Protein AF-A0A7S3IEP3-F1 (afdb_monomer_lite)

Organism: NCBI:txid197538

Sequence (105 aa):
VLATGNLFMLIYIGMSRPMKSLLENKIEFMNEAFVVTASSHLLLFSNYVPDTQNKYLVGFSLCFVMIAHLLTNLLILFQGVINKIKLSLIKRYRLFKHKEQQKRQ

Foldseek 3Di:
DQLVVLVVVLVVLVVDVPDPDPVVSVLVNVVSVLVSLLVVLVVVCDPVDPDPVSNVVSVVVSVVSVVVNVVVVVVVVVVVVVVVVVVVVVVVVVVVVVVVVVVVD

Radius of gyration: 22.77 Å; chains: 1; bounding box: 50×24×67 Å

pLDDT: mean 83.55, std 8.72, range [56.03, 94.75]

Structure (mmCIF, N/CA/C/O backbone):
data_AF-A0A7S3IEP3-F1
#
_entry.id   AF-A0A7S3IEP3-F1
#
loop_
_atom_site.group_PDB
_atom_site.id
_atom_site.type_symbol
_atom_site.label_atom_id
_atom_site.label_alt_id
_atom_site.label_comp_id
_atom_site.label_asym_id
_atom_site.label_entity_id
_atom_site.label_seq_id
_atom_site.pdbx_PDB_ins_code
_atom_site.Cartn_x
_atom_site.Cartn_y
_atom_site.Cartn_z
_atom_site.occupancy
_atom_site.B_iso_or_equiv
_atom_site.auth_seq_id
_atom_site.auth_comp_id
_atom_site.auth_asym_id
_atom_site.auth_atom_id
_atom_site.pdbx_PDB_model_num
ATOM 1 N N . VAL A 1 1 ? 10.012 -15.860 -15.125 1.00 56.03 1 VAL A N 1
ATOM 2 C CA . VAL A 1 1 ? 9.644 -16.957 -14.196 1.00 56.03 1 VAL A CA 1
ATOM 3 C C . VAL A 1 1 ? 9.076 -16.427 -12.882 1.00 56.03 1 VAL A C 1
ATOM 5 O O . VAL A 1 1 ? 7.943 -16.761 -12.573 1.00 56.03 1 VAL A O 1
ATOM 8 N N . LEU A 1 2 ? 9.784 -15.557 -12.146 1.00 64.44 2 LEU A N 1
ATOM 9 C CA . LEU A 1 2 ? 9.260 -14.989 -10.889 1.00 64.44 2 LEU A CA 1
ATOM 10 C C . LEU A 1 2 ? 8.011 -14.110 -11.094 1.00 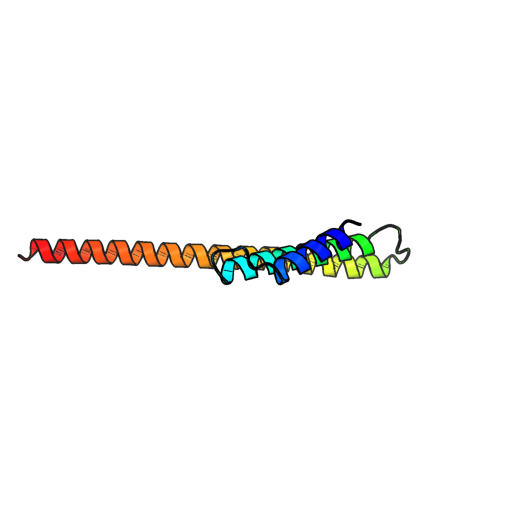64.44 2 LEU A C 1
ATOM 12 O O . LEU A 1 2 ? 6.983 -14.363 -10.479 1.00 64.44 2 LEU A O 1
ATOM 16 N N . ALA A 1 3 ? 8.044 -13.152 -12.029 1.00 65.44 3 ALA A N 1
ATOM 17 C CA . ALA A 1 3 ? 6.886 -12.285 -12.290 1.00 65.44 3 ALA A CA 1
ATOM 18 C C . ALA A 1 3 ? 5.655 -13.052 -12.811 1.00 65.44 3 ALA A C 1
ATOM 20 O O . ALA A 1 3 ? 4.527 -12.732 -12.453 1.00 65.44 3 ALA A O 1
ATOM 21 N N . THR A 1 4 ? 5.871 -14.096 -13.617 1.00 65.25 4 THR A N 1
ATOM 22 C CA . THR A 1 4 ? 4.799 -14.974 -14.105 1.00 65.25 4 THR A CA 1
ATOM 23 C C . THR A 1 4 ? 4.193 -15.806 -12.974 1.00 65.25 4 THR A C 1
ATOM 25 O O . THR A 1 4 ? 2.981 -15.965 -12.944 1.00 65.25 4 THR A O 1
ATOM 28 N N . GLY A 1 5 ? 5.000 -16.279 -12.014 1.00 74.75 5 GLY A N 1
ATOM 29 C CA . GLY A 1 5 ? 4.509 -16.979 -10.820 1.00 74.75 5 GLY A CA 1
ATOM 30 C C . GLY A 1 5 ? 3.640 -16.089 -9.927 1.00 74.75 5 GLY A C 1
ATOM 31 O O . GLY A 1 5 ? 2.550 -16.495 -9.536 1.00 74.75 5 GLY A O 1
ATOM 32 N N . ASN A 1 6 ? 4.065 -14.844 -9.704 1.00 78.12 6 ASN A N 1
ATOM 33 C CA . ASN A 1 6 ? 3.286 -13.865 -8.937 1.00 78.12 6 ASN A CA 1
ATOM 34 C C . ASN A 1 6 ? 1.974 -13.494 -9.660 1.00 78.12 6 ASN A C 1
ATOM 36 O O . ASN A 1 6 ? 0.939 -13.296 -9.032 1.00 78.12 6 ASN A O 1
ATOM 40 N N . LEU A 1 7 ? 1.969 -13.469 -11.000 1.00 77.19 7 LEU A N 1
ATOM 41 C CA . LEU A 1 7 ? 0.746 -13.246 -11.781 1.00 77.19 7 LEU A CA 1
ATOM 42 C C . LEU A 1 7 ? -0.279 -14.378 -11.580 1.00 77.19 7 LEU A C 1
ATOM 44 O O . LEU A 1 7 ? -1.469 -14.114 -11.421 1.00 77.19 7 LEU A O 1
ATOM 48 N N . PHE A 1 8 ? 0.176 -15.635 -11.556 1.00 79.19 8 PHE A N 1
ATOM 49 C CA . PHE A 1 8 ? -0.688 -16.781 -11.257 1.00 79.19 8 PHE A CA 1
ATOM 50 C C . PHE A 1 8 ? -1.252 -16.715 -9.835 1.00 79.19 8 PHE A C 1
ATOM 52 O O . PHE A 1 8 ? -2.437 -16.986 -9.648 1.00 79.19 8 PHE A O 1
ATOM 59 N N . MET A 1 9 ? -0.446 -16.300 -8.854 1.00 76.44 9 MET A N 1
ATOM 60 C CA . MET A 1 9 ? -0.901 -16.088 -7.476 1.00 76.44 9 MET A CA 1
ATOM 61 C C . MET A 1 9 ? -1.943 -14.966 -7.382 1.00 76.44 9 MET A C 1
ATOM 63 O O . MET A 1 9 ? -2.974 -15.151 -6.738 1.00 76.44 9 MET A O 1
ATOM 67 N N . LEU A 1 10 ? -1.755 -13.855 -8.101 1.00 79.88 10 LEU A N 1
ATOM 68 C CA . LEU A 1 10 ? -2.732 -12.763 -8.170 1.00 79.88 10 LEU A CA 1
ATOM 69 C C . LEU A 1 10 ? -4.079 -13.225 -8.743 1.00 79.88 10 LEU A C 1
ATOM 71 O O . LEU A 1 10 ? -5.134 -12.911 -8.190 1.00 79.88 10 LEU A O 1
ATOM 75 N N . ILE A 1 11 ? -4.055 -13.993 -9.836 1.00 78.31 11 ILE A N 1
ATOM 76 C CA . ILE A 1 11 ? -5.264 -14.565 -10.448 1.00 78.31 11 ILE A CA 1
ATOM 77 C C . ILE A 1 11 ? -5.928 -15.550 -9.480 1.00 78.31 11 ILE A C 1
ATOM 79 O O . ILE A 1 11 ? -7.143 -15.502 -9.283 1.00 78.31 11 ILE A O 1
ATOM 83 N N . TYR A 1 12 ? -5.134 -16.397 -8.823 1.00 80.56 12 TYR A N 1
ATOM 84 C CA . TYR A 1 12 ? -5.623 -17.353 -7.837 1.00 80.56 12 TYR A CA 1
ATOM 85 C C . TYR A 1 12 ? -6.301 -16.666 -6.644 1.00 80.56 12 TYR A C 1
ATOM 87 O O . TYR A 1 12 ? -7.382 -17.094 -6.246 1.00 80.56 12 TYR A O 1
ATOM 95 N N . ILE A 1 13 ? -5.734 -15.577 -6.118 1.00 77.62 13 ILE A N 1
ATOM 96 C CA . ILE A 1 13 ? -6.320 -14.760 -5.038 1.00 77.62 13 ILE A CA 1
ATOM 97 C C . ILE A 1 13 ? -7.542 -13.962 -5.529 1.00 77.62 13 ILE A C 1
ATOM 99 O O . ILE A 1 13 ? -8.459 -13.680 -4.763 1.00 77.62 13 ILE A O 1
ATOM 103 N N . GLY A 1 14 ? -7.604 -13.601 -6.812 1.00 72.81 14 GLY A N 1
ATOM 104 C CA . GLY A 1 14 ? -8.796 -12.987 -7.402 1.00 72.81 14 GLY A CA 1
ATOM 105 C C . GLY A 1 14 ? -9.983 -13.955 -7.493 1.00 72.81 14 GLY A C 1
ATOM 106 O O . GLY A 1 14 ? -11.130 -13.558 -7.272 1.00 72.81 14 GLY A O 1
ATOM 107 N N . MET A 1 15 ? -9.709 -15.225 -7.803 1.00 74.75 15 MET A N 1
ATOM 108 C CA . MET A 1 15 ? -10.719 -16.281 -7.951 1.00 74.75 15 MET A CA 1
ATOM 109 C C . MET A 1 15 ? -11.111 -16.919 -6.617 1.00 74.75 15 MET A C 1
ATOM 111 O O . MET A 1 15 ? -12.282 -17.206 -6.371 1.00 74.75 15 MET A O 1
ATOM 115 N N . SER A 1 16 ? -10.134 -17.120 -5.743 1.00 68.31 16 SER A N 1
ATOM 116 C CA . SER A 1 16 ? -10.310 -17.692 -4.416 1.00 68.31 16 SER A CA 1
ATOM 117 C C . SER A 1 16 ? -10.475 -16.530 -3.445 1.00 68.31 16 SER A C 1
ATOM 119 O O . SER A 1 16 ? -9.558 -15.737 -3.302 1.00 68.31 16 SER A O 1
ATOM 121 N N . ARG A 1 17 ? -11.610 -16.400 -2.746 1.00 66.69 17 ARG A N 1
ATOM 122 C CA . ARG A 1 17 ? -11.763 -15.430 -1.638 1.00 66.69 17 ARG A CA 1
ATOM 123 C C . ARG A 1 17 ? -11.563 -16.130 -0.285 1.00 66.69 17 ARG A C 1
ATOM 125 O O . ARG A 1 17 ? -12.558 -16.362 0.401 1.00 66.69 17 ARG A O 1
ATOM 132 N N . PRO A 1 18 ? -10.335 -16.527 0.107 1.00 68.25 18 PRO A N 1
ATOM 133 C CA . PRO A 1 18 ? -10.135 -17.389 1.268 1.00 68.25 18 PRO A CA 1
ATOM 134 C C . PRO A 1 18 ? -10.293 -16.662 2.610 1.00 68.25 18 PRO A C 1
ATOM 136 O O . PRO A 1 18 ? -10.467 -17.327 3.630 1.00 68.25 18 PRO A O 1
ATOM 139 N N . MET A 1 19 ? -10.217 -15.323 2.656 1.00 76.12 19 MET A N 1
ATOM 140 C CA . MET A 1 19 ? -10.209 -14.601 3.933 1.00 76.12 19 MET A CA 1
ATOM 141 C C . MET A 1 19 ? -11.608 -14.368 4.500 1.00 76.12 19 MET A C 1
ATOM 143 O O . MET A 1 19 ? -12.596 -14.211 3.779 1.00 76.12 19 MET A O 1
ATOM 147 N N . LYS A 1 20 ? -11.655 -14.275 5.833 1.00 77.94 20 LYS A N 1
ATOM 148 C CA . LYS A 1 20 ? -12.874 -14.138 6.642 1.00 77.94 20 LYS A CA 1
ATOM 149 C C . LYS A 1 20 ? -13.598 -12.813 6.409 1.00 77.94 20 LYS A C 1
ATOM 151 O O . LYS A 1 20 ? -14.804 -12.734 6.634 1.00 77.94 20 LYS A O 1
ATOM 156 N N . SER A 1 21 ? -12.886 -11.777 5.969 1.00 82.00 21 SER A N 1
ATOM 157 C CA . SER A 1 21 ? -13.463 -10.469 5.667 1.00 82.00 21 SER A CA 1
ATOM 158 C C . SER A 1 21 ? -13.134 -9.984 4.253 1.00 82.00 21 SER A C 1
ATOM 160 O O . SER A 1 21 ? -12.092 -10.286 3.670 1.00 82.00 21 SER A O 1
ATOM 162 N N . LEU A 1 22 ? -14.034 -9.169 3.692 1.00 80.38 22 LEU A N 1
ATOM 163 C CA . LEU A 1 22 ? -13.825 -8.524 2.390 1.00 80.38 22 LEU A CA 1
ATOM 164 C C . LEU A 1 22 ? -12.640 -7.550 2.409 1.00 80.38 22 LEU A C 1
ATOM 166 O O . LEU A 1 22 ? -12.004 -7.345 1.381 1.00 80.38 22 LEU A O 1
ATOM 170 N N . LEU A 1 23 ? -12.356 -6.948 3.566 1.00 80.62 23 LEU A N 1
ATOM 171 C CA . LEU A 1 23 ? -11.242 -6.023 3.738 1.00 80.62 23 LEU A CA 1
ATOM 172 C C . LEU A 1 23 ? -9.903 -6.765 3.702 1.00 80.62 23 LEU A C 1
ATOM 174 O O . LEU A 1 23 ? -9.027 -6.357 2.953 1.00 80.62 23 LEU A O 1
ATOM 178 N N . GLU A 1 24 ? -9.772 -7.887 4.413 1.00 81.00 24 GLU A N 1
ATOM 179 C CA . GLU A 1 24 ? -8.566 -8.729 4.356 1.00 81.00 24 GLU A CA 1
ATOM 180 C C . GLU A 1 24 ? -8.307 -9.255 2.941 1.00 81.00 24 GLU A C 1
ATOM 182 O O . GLU A 1 24 ? -7.184 -9.161 2.463 1.00 81.00 24 GLU A O 1
ATOM 187 N N . ASN A 1 25 ? -9.345 -9.709 2.226 1.00 82.81 25 ASN A N 1
ATOM 188 C CA . ASN A 1 25 ? -9.194 -10.135 0.829 1.00 82.81 25 ASN A CA 1
ATOM 189 C C . ASN A 1 25 ? -8.715 -8.990 -0.082 1.00 82.81 25 ASN A C 1
ATOM 191 O O . ASN A 1 25 ? -7.879 -9.206 -0.955 1.00 82.81 25 ASN A O 1
ATOM 195 N N . LYS A 1 26 ? -9.220 -7.761 0.110 1.00 82.88 26 LYS A N 1
ATOM 196 C CA . LYS A 1 26 ? -8.761 -6.593 -0.661 1.00 82.88 26 LYS A CA 1
ATOM 197 C C . LYS A 1 26 ? -7.307 -6.243 -0.359 1.00 82.88 26 LYS A C 1
ATOM 199 O O . LYS A 1 26 ? -6.581 -5.892 -1.280 1.00 82.88 26 LYS A O 1
ATOM 204 N N . ILE A 1 27 ? -6.895 -6.329 0.904 1.00 86.12 27 ILE A N 1
ATOM 205 C CA . ILE A 1 27 ? -5.514 -6.054 1.316 1.00 86.12 27 ILE A CA 1
ATOM 206 C C . ILE A 1 27 ? -4.568 -7.084 0.708 1.00 86.12 27 ILE A C 1
ATOM 208 O O . ILE A 1 27 ? -3.554 -6.702 0.134 1.00 86.12 27 ILE A O 1
ATOM 212 N N . GLU A 1 28 ? -4.925 -8.364 0.782 1.00 84.50 28 GLU A N 1
ATOM 213 C CA . GLU A 1 28 ? -4.133 -9.449 0.202 1.00 84.50 28 GLU A CA 1
ATOM 214 C C . GLU A 1 28 ? -3.977 -9.268 -1.311 1.00 84.50 28 GLU A C 1
ATOM 216 O O . GLU A 1 28 ? -2.868 -9.277 -1.838 1.00 84.50 28 GLU A O 1
ATOM 221 N N . PHE A 1 29 ? -5.085 -8.989 -2.002 1.00 84.81 29 PHE A N 1
ATOM 222 C CA . PHE A 1 29 ? -5.070 -8.719 -3.436 1.00 84.81 29 PHE A CA 1
ATOM 223 C C . PHE A 1 29 ? -4.210 -7.497 -3.792 1.00 84.81 29 PHE A C 1
ATOM 225 O O . PHE A 1 29 ? -3.452 -7.533 -4.758 1.00 84.81 29 PHE A O 1
ATOM 232 N N . MET A 1 30 ? -4.299 -6.414 -3.012 1.00 85.75 30 MET A N 1
ATOM 233 C CA . MET A 1 30 ? -3.458 -5.234 -3.216 1.00 85.75 30 MET A CA 1
ATOM 234 C C . MET A 1 30 ? -1.976 -5.540 -2.990 1.00 85.75 30 MET A C 1
ATOM 236 O O . MET A 1 30 ? -1.150 -5.105 -3.788 1.00 85.75 30 MET A O 1
ATOM 240 N N . ASN A 1 31 ? -1.632 -6.293 -1.944 1.00 87.19 31 ASN A N 1
ATOM 241 C CA . ASN A 1 31 ? -0.256 -6.7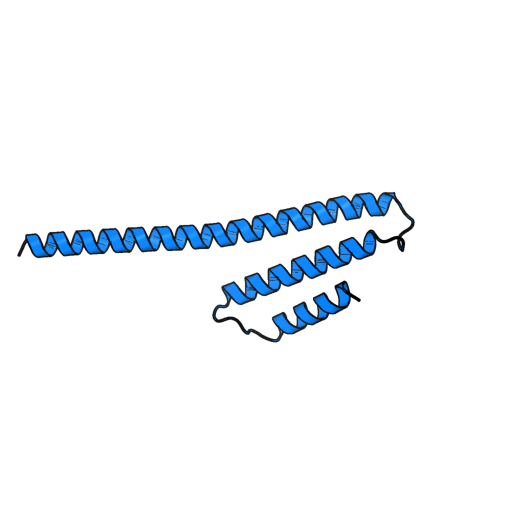07 -1.680 1.00 87.19 31 ASN A CA 1
ATOM 242 C C . ASN A 1 31 ? 0.313 -7.521 -2.841 1.00 87.19 31 ASN A C 1
ATOM 244 O O . ASN A 1 31 ? 1.394 -7.198 -3.334 1.00 87.19 31 ASN A O 1
ATOM 248 N N . GLU A 1 32 ? -0.433 -8.510 -3.329 1.00 86.69 32 GLU A N 1
ATOM 249 C CA . GLU A 1 32 ? -0.002 -9.322 -4.465 1.00 86.69 32 GLU A CA 1
ATOM 250 C C . GLU A 1 32 ? 0.138 -8.472 -5.742 1.00 86.69 32 GLU A C 1
ATOM 252 O O . GLU A 1 32 ? 1.111 -8.606 -6.486 1.00 86.69 32 GLU A O 1
ATOM 257 N N . ALA A 1 33 ? -0.765 -7.509 -5.969 1.00 86.81 33 ALA A N 1
ATOM 258 C CA . ALA A 1 33 ? -0.673 -6.585 -7.101 1.00 86.81 33 ALA A CA 1
ATOM 259 C C . ALA A 1 33 ? 0.599 -5.716 -7.048 1.00 86.81 33 ALA A C 1
ATOM 261 O O . ALA A 1 33 ? 1.257 -5.515 -8.076 1.00 86.81 33 ALA A O 1
ATOM 262 N N . PHE A 1 34 ? 0.991 -5.237 -5.863 1.00 88.69 34 PHE A N 1
ATOM 263 C CA . PHE A 1 34 ? 2.251 -4.511 -5.674 1.00 88.69 34 PHE A CA 1
ATOM 264 C C . PHE A 1 34 ? 3.470 -5.402 -5.933 1.00 88.69 34 PHE A C 1
ATOM 266 O O . PHE A 1 34 ? 4.394 -4.974 -6.625 1.00 88.69 34 PHE A O 1
ATOM 273 N N . VAL A 1 35 ? 3.458 -6.651 -5.457 1.00 87.12 35 VAL A N 1
ATOM 274 C CA . VAL A 1 35 ? 4.543 -7.621 -5.675 1.00 87.12 35 VAL A CA 1
ATOM 275 C C . VAL A 1 35 ? 4.717 -7.943 -7.162 1.00 87.12 35 VAL A C 1
ATOM 277 O O . VAL A 1 35 ? 5.845 -7.932 -7.666 1.00 87.12 35 VAL A O 1
ATOM 280 N N . VAL A 1 36 ? 3.625 -8.163 -7.899 1.00 87.75 36 VAL A N 1
ATOM 281 C CA . VAL A 1 36 ? 3.648 -8.362 -9.360 1.00 87.75 36 VAL A CA 1
ATOM 282 C C . VAL A 1 36 ? 4.197 -7.129 -10.074 1.00 87.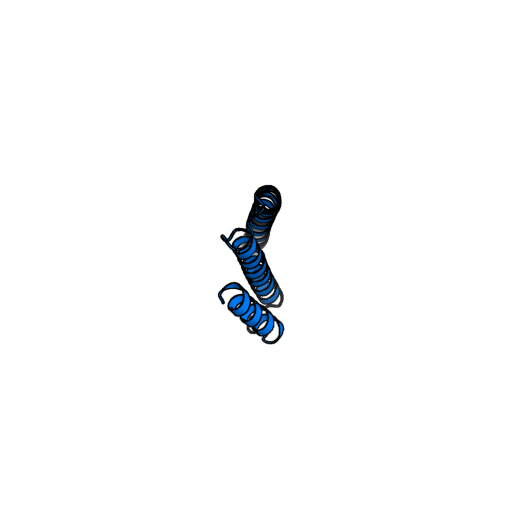75 36 VAL A C 1
ATOM 284 O O . VAL A 1 36 ? 5.061 -7.248 -10.949 1.00 87.75 36 VAL A O 1
ATOM 287 N N . THR A 1 37 ? 3.740 -5.938 -9.684 1.00 87.00 37 THR A N 1
ATOM 288 C CA . THR A 1 37 ? 4.173 -4.674 -10.292 1.00 87.00 37 THR A CA 1
ATOM 289 C C . THR A 1 37 ? 5.665 -4.440 -10.062 1.00 87.00 37 THR A C 1
ATOM 291 O O . THR A 1 37 ? 6.398 -4.187 -11.019 1.00 87.00 37 THR A O 1
ATOM 294 N N . ALA A 1 38 ? 6.149 -4.599 -8.830 1.00 86.88 38 ALA A N 1
ATOM 295 C CA . ALA A 1 38 ? 7.565 -4.464 -8.494 1.00 86.88 38 ALA A CA 1
ATOM 296 C C . ALA A 1 38 ? 8.426 -5.508 -9.223 1.00 86.88 38 ALA A C 1
ATOM 298 O O . ALA A 1 38 ? 9.448 -5.167 -9.818 1.00 86.88 38 ALA A O 1
ATOM 299 N N . SER A 1 39 ? 7.974 -6.764 -9.270 1.00 85.31 39 SER A N 1
ATOM 300 C CA . SER A 1 39 ? 8.657 -7.839 -10.004 1.00 85.31 39 SER A CA 1
ATOM 301 C C . SER A 1 39 ? 8.755 -7.546 -11.504 1.00 85.31 39 SER A C 1
ATOM 303 O O . SER A 1 39 ? 9.760 -7.871 -12.132 1.00 85.31 39 SER A O 1
ATOM 305 N N . SER A 1 40 ? 7.739 -6.899 -12.080 1.00 83.88 40 SER A N 1
ATOM 306 C CA . SER A 1 40 ? 7.734 -6.488 -13.490 1.00 83.88 40 SER A CA 1
ATOM 307 C C . SER A 1 40 ? 8.743 -5.368 -13.760 1.00 83.88 40 SER A C 1
ATOM 309 O O . SER A 1 40 ? 9.493 -5.434 -14.730 1.00 83.88 40 SER A O 1
ATOM 311 N N . HIS A 1 41 ? 8.840 -4.381 -12.866 1.00 84.88 41 HIS A N 1
ATOM 312 C CA . HIS A 1 41 ? 9.847 -3.318 -12.962 1.00 84.88 41 HIS A CA 1
ATOM 313 C C . HIS A 1 41 ? 11.279 -3.856 -12.802 1.00 84.88 41 HIS A C 1
ATOM 315 O O . HIS A 1 41 ? 12.182 -3.418 -13.511 1.00 84.88 41 HIS A O 1
ATOM 321 N N . LEU A 1 42 ? 11.494 -4.851 -11.933 1.00 82.81 42 LEU A N 1
ATOM 322 C CA . LEU A 1 42 ? 12.795 -5.516 -11.788 1.00 82.81 42 LEU A CA 1
ATOM 323 C C . LEU A 1 42 ? 13.211 -6.278 -13.054 1.00 82.81 42 LEU A C 1
ATOM 325 O O . LEU A 1 42 ? 14.391 -6.288 -13.404 1.00 82.81 42 LEU A O 1
ATOM 329 N N . LEU A 1 43 ? 12.257 -6.872 -13.780 1.00 80.31 43 LEU A N 1
ATOM 330 C CA . LEU A 1 43 ? 12.540 -7.468 -15.088 1.00 80.31 43 LEU A CA 1
ATOM 331 C C . LEU A 1 43 ? 12.974 -6.415 -16.110 1.00 80.31 43 LEU A C 1
ATOM 333 O O . LEU A 1 43 ? 13.896 -6.669 -16.876 1.00 80.31 43 LEU A O 1
ATOM 337 N N . LEU A 1 44 ? 12.383 -5.223 -16.097 1.00 77.00 44 LEU A N 1
ATOM 338 C CA . LEU A 1 44 ? 12.792 -4.126 -16.982 1.00 77.00 44 LEU A CA 1
ATOM 339 C C . LEU A 1 44 ? 14.176 -3.551 -16.624 1.00 77.00 44 LEU A C 1
ATOM 341 O O . LEU A 1 44 ? 14.859 -3.011 -17.490 1.00 77.00 44 LEU A O 1
ATOM 345 N N . PHE A 1 45 ? 14.622 -3.711 -15.375 1.00 73.00 45 PHE A N 1
ATOM 346 C CA . PHE A 1 45 ? 15.978 -3.352 -14.937 1.00 73.00 45 PHE A CA 1
ATOM 347 C C . PHE A 1 45 ? 17.068 -4.326 -15.370 1.00 73.00 45 PHE A C 1
ATOM 349 O O . PHE A 1 45 ? 18.251 -3.977 -15.367 1.00 73.00 45 PHE A O 1
ATOM 356 N N . SER A 1 46 ? 16.684 -5.560 -15.677 1.00 74.81 46 SER A N 1
ATOM 357 C CA . SER A 1 46 ? 17.631 -6.619 -15.987 1.00 74.81 46 SER A CA 1
ATOM 358 C C . SER A 1 46 ? 18.458 -6.306 -17.243 1.00 74.81 46 SER A C 1
ATOM 360 O O . SER A 1 46 ? 18.117 -5.444 -18.057 1.00 74.81 46 SER A O 1
ATOM 362 N N . ASN A 1 47 ? 19.560 -7.041 -17.424 1.00 65.69 47 ASN A N 1
ATOM 363 C CA . ASN A 1 47 ? 20.486 -6.877 -18.556 1.00 65.69 47 ASN A CA 1
ATOM 364 C C . ASN A 1 47 ? 19.835 -7.055 -19.943 1.00 65.69 47 ASN A C 1
ATOM 366 O O . ASN A 1 47 ? 20.492 -6.829 -20.952 1.00 65.69 47 ASN A O 1
ATOM 370 N N . TYR A 1 48 ? 18.557 -7.438 -19.997 1.00 66.25 48 TYR A N 1
ATOM 371 C CA . TYR A 1 48 ? 17.775 -7.567 -21.220 1.00 66.25 48 TYR A CA 1
ATOM 372 C C . TYR A 1 48 ? 17.408 -6.220 -21.863 1.00 66.25 48 TYR A C 1
ATOM 374 O O . TYR A 1 48 ? 17.137 -6.191 -23.059 1.00 66.25 48 TYR A O 1
ATOM 382 N N . VAL A 1 49 ? 17.427 -5.107 -21.117 1.00 70.31 49 VAL A N 1
ATOM 383 C CA . VAL A 1 49 ? 17.222 -3.763 -21.683 1.00 70.31 49 VAL A CA 1
ATOM 384 C C . VAL A 1 49 ? 18.578 -3.049 -21.765 1.00 70.31 49 VAL A C 1
ATOM 386 O O . VAL A 1 49 ? 19.181 -2.781 -20.726 1.00 70.31 49 VAL A O 1
ATOM 389 N N . PRO A 1 50 ? 19.111 -2.751 -22.961 1.00 69.69 50 PRO A N 1
ATOM 390 C CA . PRO A 1 50 ? 20.413 -2.092 -23.101 1.00 69.69 50 PRO A CA 1
ATOM 391 C C . PRO A 1 50 ? 20.348 -0.570 -22.896 1.00 69.69 50 PRO A C 1
ATOM 393 O O . PRO A 1 50 ? 21.371 0.052 -22.628 1.00 69.69 50 PRO A O 1
ATOM 396 N N . ASP A 1 51 ? 19.159 0.029 -22.985 1.00 79.69 51 ASP A N 1
ATOM 397 C CA . ASP A 1 51 ? 18.973 1.476 -22.905 1.00 79.69 51 ASP A CA 1
ATOM 398 C C . ASP A 1 51 ? 19.006 1.992 -21.455 1.00 79.69 51 ASP A C 1
ATOM 400 O O . ASP A 1 51 ? 18.150 1.674 -20.623 1.00 79.69 51 ASP A O 1
ATOM 404 N N . THR A 1 52 ? 20.015 2.805 -21.149 1.00 77.50 52 THR A N 1
ATOM 405 C CA . THR A 1 52 ? 20.237 3.408 -19.833 1.00 77.50 52 THR A CA 1
ATOM 406 C C . THR A 1 52 ? 19.193 4.460 -19.478 1.00 77.50 52 THR A C 1
ATOM 408 O O . THR A 1 52 ? 18.834 4.547 -18.304 1.00 77.50 52 THR A O 1
ATOM 411 N N . GLN A 1 53 ? 18.649 5.220 -20.436 1.00 83.19 53 GLN A N 1
ATOM 412 C CA . GLN A 1 53 ? 17.634 6.241 -20.136 1.00 83.19 53 GLN A CA 1
ATOM 413 C C . GLN A 1 53 ? 16.332 5.607 -19.640 1.00 83.19 53 GLN A C 1
ATOM 415 O O . GLN A 1 53 ? 15.777 6.026 -18.621 1.00 83.19 53 GLN A O 1
ATOM 420 N N . ASN A 1 54 ? 15.894 4.534 -20.299 1.00 79.44 54 ASN A N 1
ATOM 421 C CA . ASN A 1 54 ? 14.714 3.783 -19.885 1.00 79.44 54 ASN A CA 1
ATOM 422 C C . ASN A 1 54 ? 14.873 3.153 -18.493 1.00 79.44 54 ASN A C 1
ATOM 424 O O . ASN A 1 54 ? 13.926 3.162 -17.706 1.00 79.44 54 ASN A O 1
ATOM 428 N N . LYS A 1 55 ? 16.078 2.697 -18.126 1.00 80.06 55 LYS A N 1
ATOM 429 C CA . LYS A 1 55 ? 16.351 2.194 -16.766 1.00 80.06 55 LYS A CA 1
ATOM 430 C C . LYS A 1 55 ? 16.155 3.260 -15.691 1.00 80.06 55 LYS A C 1
ATOM 432 O O . LYS A 1 55 ? 15.589 2.958 -14.644 1.00 80.06 55 LYS A O 1
ATOM 437 N N . TYR A 1 56 ? 16.569 4.503 -15.940 1.00 84.38 56 TYR A N 1
ATOM 438 C CA . TYR A 1 56 ? 16.352 5.591 -14.982 1.00 84.38 56 TYR A CA 1
ATOM 439 C C . TYR A 1 56 ? 14.862 5.869 -14.762 1.00 84.38 56 TYR A C 1
ATOM 441 O O . TYR A 1 56 ? 14.421 5.956 -13.615 1.00 84.38 56 TYR A O 1
ATOM 449 N N . LEU A 1 57 ? 14.073 5.951 -15.838 1.00 85.38 57 LEU A N 1
ATOM 450 C CA . LEU A 1 57 ? 12.633 6.212 -15.747 1.00 85.38 57 LEU A CA 1
ATOM 451 C C . LEU A 1 57 ? 11.893 5.086 -15.005 1.00 85.38 57 LEU A C 1
ATOM 453 O O . LEU A 1 57 ? 11.090 5.343 -14.106 1.00 85.38 57 LEU A O 1
ATOM 457 N N . VAL A 1 58 ? 12.215 3.832 -15.333 1.00 85.50 58 VAL A N 1
ATOM 458 C CA . VAL A 1 58 ? 11.676 2.644 -14.653 1.00 85.50 58 VAL A CA 1
ATOM 459 C C . VAL A 1 58 ? 12.104 2.614 -13.182 1.00 85.50 58 VAL A C 1
ATOM 461 O O . VAL A 1 58 ? 11.317 2.206 -12.330 1.00 85.50 58 VAL A O 1
ATOM 464 N N . GLY A 1 59 ? 13.306 3.098 -12.855 1.00 85.06 59 GLY A N 1
ATOM 465 C CA . GLY A 1 59 ? 13.801 3.223 -11.479 1.00 85.06 59 GLY A CA 1
ATOM 466 C C . GLY A 1 59 ? 12.971 4.176 -10.641 1.00 85.06 59 GLY A C 1
ATOM 467 O O . GLY A 1 59 ? 12.528 3.816 -9.551 1.00 85.06 59 GLY A O 1
ATOM 468 N N . PHE A 1 60 ? 12.688 5.363 -11.175 1.00 89.12 60 PHE A N 1
ATOM 469 C CA . PHE A 1 60 ? 11.798 6.315 -10.514 1.00 89.12 60 PHE A CA 1
ATOM 470 C C . PHE A 1 60 ? 10.381 5.760 -10.345 1.00 89.12 60 PHE A C 1
ATOM 472 O O . PHE A 1 60 ? 9.793 5.912 -9.273 1.00 89.12 60 PHE A O 1
ATOM 479 N N . SER A 1 61 ? 9.856 5.072 -11.362 1.00 88.81 61 SER A N 1
ATOM 480 C CA . SER A 1 61 ? 8.543 4.426 -11.279 1.00 88.81 61 SER A CA 1
ATOM 481 C C . SER A 1 61 ? 8.502 3.346 -10.191 1.00 88.81 61 SER A C 1
ATOM 483 O O . SER A 1 61 ? 7.596 3.345 -9.358 1.00 88.81 61 SER A O 1
ATOM 485 N N . LEU A 1 62 ? 9.532 2.497 -10.099 1.00 89.50 62 LEU A N 1
ATOM 486 C CA . LEU A 1 62 ? 9.647 1.482 -9.050 1.00 89.50 62 LEU A CA 1
ATOM 487 C C . LEU A 1 62 ? 9.701 2.109 -7.650 1.00 89.50 62 LEU A C 1
ATOM 489 O O . LEU A 1 62 ? 8.985 1.662 -6.755 1.00 89.50 62 LEU A O 1
ATOM 493 N N . CYS A 1 63 ? 10.495 3.165 -7.457 1.00 91.69 63 CYS A N 1
ATOM 494 C CA . CYS A 1 63 ? 10.541 3.894 -6.187 1.00 91.69 63 CYS A CA 1
ATOM 495 C C . CYS A 1 63 ? 9.163 4.445 -5.796 1.00 91.69 63 CYS A C 1
ATOM 497 O O . CYS A 1 63 ? 8.751 4.308 -4.644 1.00 91.69 63 CYS A O 1
ATOM 499 N N . PHE A 1 64 ? 8.425 5.018 -6.750 1.00 92.31 64 PHE A N 1
ATOM 500 C CA . PHE A 1 64 ? 7.066 5.502 -6.511 1.00 92.31 64 PHE A CA 1
ATOM 501 C C . PHE A 1 64 ? 6.115 4.370 -6.095 1.00 92.31 64 PHE A C 1
ATOM 503 O O . PHE A 1 64 ? 5.397 4.508 -5.103 1.00 92.31 64 PHE A O 1
ATOM 510 N N . VAL A 1 65 ? 6.150 3.230 -6.793 1.00 91.19 65 VAL A N 1
ATOM 511 C CA . VAL A 1 65 ? 5.332 2.050 -6.461 1.00 91.19 65 VAL A CA 1
ATOM 512 C C . VAL A 1 65 ? 5.649 1.534 -5.054 1.00 91.19 65 VAL A C 1
ATOM 514 O O . VAL A 1 65 ? 4.729 1.253 -4.287 1.00 91.19 65 VAL A O 1
ATOM 517 N N . MET A 1 66 ? 6.928 1.469 -4.675 1.00 90.75 66 MET A N 1
ATOM 518 C CA . MET A 1 66 ? 7.353 1.028 -3.340 1.00 90.75 66 MET A CA 1
ATOM 519 C C . MET A 1 66 ? 6.873 1.973 -2.231 1.00 90.75 66 MET A C 1
ATOM 521 O O . MET A 1 66 ? 6.386 1.519 -1.195 1.00 90.75 66 MET A O 1
ATOM 525 N N . ILE A 1 67 ? 6.961 3.288 -2.450 1.00 94.31 67 ILE A N 1
ATOM 526 C CA . ILE A 1 67 ? 6.455 4.286 -1.496 1.00 94.31 67 ILE A CA 1
ATOM 527 C C . ILE A 1 67 ? 4.933 4.165 -1.357 1.00 94.31 67 ILE A C 1
ATOM 529 O O . ILE A 1 67 ? 4.419 4.147 -0.238 1.00 94.31 67 ILE A O 1
ATOM 533 N N . ALA A 1 68 ? 4.206 4.032 -2.470 1.00 91.12 68 ALA A N 1
ATOM 534 C CA . ALA A 1 68 ? 2.754 3.865 -2.458 1.00 91.12 68 ALA A CA 1
ATOM 535 C C . ALA A 1 68 ? 2.320 2.590 -1.714 1.00 91.12 68 ALA A C 1
ATOM 537 O O . ALA A 1 68 ? 1.353 2.617 -0.944 1.00 91.12 68 ALA A O 1
ATOM 538 N N . HIS A 1 69 ? 3.058 1.489 -1.885 1.00 91.50 69 HIS A N 1
ATOM 539 C CA . HIS A 1 69 ? 2.815 0.239 -1.162 1.00 91.50 69 HIS A CA 1
ATOM 540 C C . HIS A 1 69 ? 2.985 0.422 0.347 1.00 91.50 69 HIS A C 1
ATOM 542 O O . HIS A 1 69 ? 2.103 0.060 1.131 1.00 91.50 69 HIS A O 1
ATOM 548 N N . LEU A 1 70 ? 4.086 1.055 0.757 1.00 91.12 70 LEU A N 1
ATOM 549 C CA . LEU A 1 70 ? 4.394 1.300 2.163 1.00 91.12 70 LEU A CA 1
ATOM 550 C C . LEU A 1 70 ? 3.357 2.220 2.820 1.00 91.12 70 LEU A C 1
ATOM 552 O O . LEU A 1 70 ? 2.864 1.914 3.907 1.00 91.12 70 LEU A O 1
ATOM 556 N N . LEU A 1 71 ? 2.961 3.300 2.140 1.00 93.25 71 LEU A N 1
ATOM 557 C CA . LEU A 1 71 ? 1.911 4.208 2.607 1.00 93.25 71 LEU A CA 1
ATOM 558 C C . LEU A 1 71 ? 0.567 3.495 2.770 1.00 93.25 71 LEU A C 1
ATOM 560 O O . LEU A 1 71 ? -0.104 3.677 3.785 1.00 93.25 71 LEU A O 1
ATOM 564 N N . THR A 1 72 ? 0.185 2.653 1.810 1.00 89.94 72 THR A N 1
ATOM 565 C CA . THR A 1 72 ? -1.077 1.903 1.876 1.00 89.94 72 THR A CA 1
ATOM 566 C C . THR A 1 72 ? -1.109 0.982 3.097 1.00 89.94 72 THR A C 1
ATOM 568 O O . THR A 1 72 ? -2.074 1.009 3.865 1.00 89.94 72 THR A O 1
ATOM 571 N N . ASN A 1 73 ? -0.030 0.232 3.338 1.00 89.25 73 ASN A N 1
ATOM 572 C CA . ASN A 1 73 ? 0.098 -0.630 4.516 1.00 89.25 73 ASN A CA 1
ATOM 573 C C . ASN A 1 73 ? 0.021 0.162 5.827 1.00 89.25 73 ASN A C 1
ATOM 575 O O . ASN A 1 73 ? -0.647 -0.255 6.777 1.00 89.25 73 ASN A O 1
ATOM 579 N N . LEU A 1 74 ? 0.664 1.330 5.866 1.00 90.94 74 LEU A N 1
ATOM 580 C CA . LEU A 1 74 ? 0.650 2.205 7.029 1.00 90.94 74 LEU A CA 1
ATOM 581 C C . LEU A 1 74 ? -0.770 2.714 7.334 1.00 90.94 74 LEU A C 1
ATOM 583 O O . LEU A 1 74 ? -1.213 2.652 8.481 1.00 90.94 74 LEU A O 1
ATOM 587 N N . LEU A 1 75 ? -1.514 3.159 6.316 1.00 91.12 75 LEU A N 1
ATOM 588 C CA . LEU A 1 75 ? -2.892 3.642 6.464 1.00 91.12 75 LEU A CA 1
ATOM 589 C C . LEU A 1 75 ? -3.838 2.556 6.995 1.00 91.12 75 LEU A C 1
ATOM 591 O O . LEU A 1 75 ? -4.639 2.823 7.894 1.00 91.12 75 LEU A O 1
ATOM 595 N N . ILE A 1 76 ? -3.714 1.325 6.493 1.00 89.88 76 ILE A N 1
ATOM 596 C CA . ILE A 1 76 ? -4.498 0.173 6.963 1.00 89.88 76 ILE A CA 1
ATOM 597 C C . ILE A 1 76 ? -4.222 -0.103 8.447 1.00 89.88 76 ILE A C 1
ATOM 599 O O . ILE A 1 76 ? -5.156 -0.266 9.240 1.00 89.88 76 ILE A O 1
ATOM 603 N N . LEU A 1 77 ? -2.945 -0.117 8.845 1.00 89.50 77 LEU A N 1
ATOM 604 C CA . LEU A 1 77 ? -2.543 -0.295 10.242 1.00 89.50 77 LEU A CA 1
ATOM 605 C C . LEU A 1 77 ? -3.117 0.805 11.137 1.00 89.50 77 LEU A C 1
ATOM 607 O O . LEU A 1 77 ? -3.718 0.502 12.173 1.00 89.50 77 LEU A O 1
ATOM 611 N N . PHE A 1 78 ? -2.998 2.070 10.726 1.00 91.62 78 PHE A N 1
ATOM 612 C CA . PHE A 1 78 ? -3.553 3.202 11.467 1.00 91.62 78 PHE A CA 1
ATOM 613 C C . PHE A 1 78 ? -5.066 3.084 11.650 1.00 91.62 78 PHE A C 1
ATOM 615 O O . PHE A 1 78 ? -5.565 3.269 12.763 1.00 91.62 78 PHE A O 1
ATOM 622 N N . GLN A 1 79 ? -5.802 2.709 10.603 1.00 89.62 79 GLN A N 1
ATOM 623 C CA . GLN A 1 79 ? -7.245 2.500 10.693 1.00 89.62 79 GLN A CA 1
ATOM 624 C C . GLN A 1 79 ? -7.596 1.392 11.701 1.00 89.62 79 GLN A C 1
ATOM 626 O O . GLN A 1 79 ? -8.511 1.552 12.515 1.00 89.62 79 GLN A O 1
ATOM 631 N N . GLY A 1 80 ? -6.834 0.294 11.711 1.00 89.50 80 GLY A N 1
ATOM 632 C CA . GLY A 1 80 ? -6.980 -0.782 12.692 1.00 89.50 80 GLY A CA 1
ATOM 633 C C . GLY A 1 80 ? -6.741 -0.316 14.132 1.00 89.50 80 GLY A C 1
ATOM 634 O O . GLY A 1 80 ? -7.517 -0.647 15.033 1.00 89.50 80 GLY A O 1
ATOM 635 N N . VAL A 1 81 ? -5.704 0.494 14.355 1.00 93.19 81 VAL A N 1
ATOM 636 C CA . VAL A 1 81 ? -5.365 1.051 15.674 1.00 93.19 81 VAL A CA 1
ATOM 637 C C . VAL A 1 81 ? -6.447 2.011 16.166 1.00 93.19 81 VAL A C 1
ATOM 639 O O . VAL A 1 81 ? -6.923 1.856 17.292 1.00 93.19 81 VAL A O 1
ATOM 642 N N . ILE A 1 82 ? -6.903 2.944 15.327 1.00 93.75 82 ILE A N 1
ATOM 643 C CA . ILE A 1 82 ? -7.958 3.910 15.676 1.00 93.75 82 ILE A CA 1
ATOM 644 C C . ILE A 1 82 ? -9.241 3.184 16.086 1.00 93.75 82 ILE A C 1
ATOM 646 O O . ILE A 1 82 ? -9.838 3.508 17.116 1.00 93.75 82 ILE A O 1
ATOM 650 N N . ASN A 1 83 ? -9.637 2.152 15.337 1.00 91.75 83 ASN A N 1
ATOM 651 C CA . ASN A 1 83 ? -10.814 1.350 15.662 1.00 91.75 83 ASN A CA 1
ATOM 652 C C . ASN A 1 83 ? -10.669 0.646 17.020 1.00 91.75 83 ASN A C 1
ATOM 654 O O . ASN A 1 83 ? -11.593 0.690 17.836 1.00 91.75 83 ASN A O 1
ATOM 658 N N . LYS A 1 84 ? -9.503 0.057 17.315 1.00 92.25 84 LYS A N 1
ATOM 659 C CA . LYS A 1 84 ? -9.235 -0.578 18.618 1.00 92.25 84 LYS A CA 1
ATOM 660 C C . LYS A 1 84 ? -9.243 0.428 19.769 1.00 92.25 84 LYS A C 1
ATOM 662 O O . LYS A 1 84 ? -9.836 0.148 20.812 1.00 92.25 84 LYS A O 1
ATOM 667 N N . ILE A 1 85 ? -8.640 1.602 19.582 1.00 94.75 85 ILE A N 1
ATOM 668 C CA . ILE A 1 85 ? -8.632 2.677 20.583 1.00 94.75 85 ILE A CA 1
ATOM 669 C C . ILE A 1 85 ? -10.062 3.149 20.854 1.00 94.75 85 ILE A C 1
ATOM 671 O O . ILE A 1 85 ? -10.482 3.182 22.011 1.00 94.75 85 ILE A O 1
ATOM 675 N N . LYS A 1 86 ? -10.844 3.429 19.806 1.00 93.69 86 LYS A N 1
ATOM 676 C CA . LYS A 1 86 ? -12.248 3.846 19.925 1.00 93.6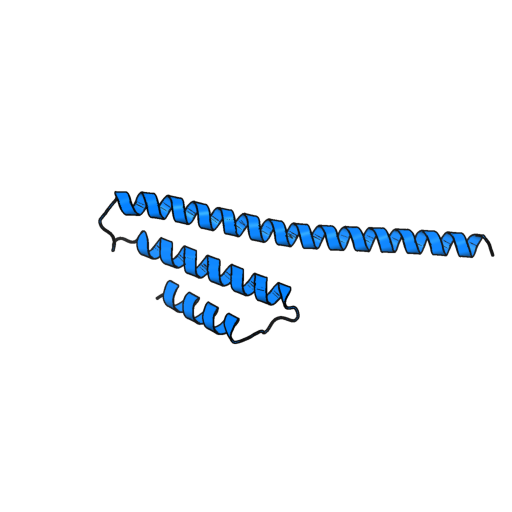9 86 LYS A CA 1
ATOM 677 C C . LYS A 1 86 ? -13.075 2.824 20.706 1.00 93.69 86 LYS A C 1
ATOM 679 O O . LYS A 1 86 ? -13.796 3.193 21.631 1.00 93.69 86 LYS A O 1
ATOM 684 N N . LEU A 1 87 ? -12.944 1.537 20.382 1.00 92.50 87 LEU A N 1
ATOM 685 C CA . LEU A 1 87 ? -13.649 0.462 21.087 1.00 92.50 87 LEU A CA 1
ATOM 686 C C . LEU A 1 87 ? -13.215 0.346 22.556 1.00 92.50 87 LEU A C 1
ATOM 688 O O . LEU A 1 87 ? -14.063 0.184 23.436 1.00 92.50 87 LEU A O 1
ATOM 692 N N . SER A 1 88 ? -11.917 0.481 22.838 1.00 93.50 88 SER A N 1
ATOM 693 C CA . SER A 1 88 ? -11.377 0.476 24.204 1.00 93.50 88 SER A CA 1
ATOM 694 C C . SER A 1 88 ? -11.927 1.639 25.039 1.00 93.50 88 SER A C 1
ATOM 696 O O . SER A 1 88 ? -12.379 1.431 26.167 1.00 93.50 88 SER A O 1
ATOM 698 N N . LEU A 1 89 ? -11.979 2.847 24.467 1.00 94.69 89 LEU A N 1
ATOM 699 C CA . LEU A 1 89 ? -12.541 4.034 25.118 1.00 94.69 89 LEU A CA 1
ATOM 700 C C . LEU A 1 89 ? -14.037 3.872 25.408 1.00 94.69 89 LEU A C 1
ATOM 702 O O . LEU A 1 89 ? -14.470 4.114 26.534 1.00 94.69 89 LEU A O 1
ATOM 706 N N . ILE A 1 90 ? -14.819 3.384 24.441 1.00 94.44 90 ILE A N 1
ATOM 707 C CA . ILE A 1 90 ? -16.256 3.130 24.633 1.00 94.44 90 ILE A CA 1
ATOM 708 C C . ILE A 1 90 ? -16.482 2.089 25.736 1.00 94.44 90 ILE A C 1
ATOM 710 O O . ILE A 1 90 ? -17.354 2.275 26.586 1.00 94.44 90 ILE A O 1
ATOM 714 N N . LYS A 1 91 ? -15.698 1.003 25.761 1.00 94.19 91 LYS A N 1
ATOM 715 C CA . LYS A 1 91 ? -15.804 -0.035 26.798 1.00 94.19 91 LYS A CA 1
ATOM 716 C C . LYS A 1 91 ? -15.516 0.535 28.187 1.00 94.19 91 LYS A C 1
ATOM 718 O O . LYS A 1 91 ? -16.275 0.270 29.117 1.00 94.19 91 LYS A O 1
ATOM 723 N N . ARG A 1 92 ? -14.464 1.350 28.322 1.00 92.88 92 ARG A N 1
ATOM 724 C CA . ARG A 1 92 ? -14.124 2.035 29.580 1.00 92.88 92 ARG A CA 1
ATOM 725 C C . ARG A 1 92 ? -15.234 2.987 30.025 1.00 92.88 92 ARG A C 1
ATOM 727 O O . ARG A 1 92 ? -15.630 2.939 31.185 1.00 92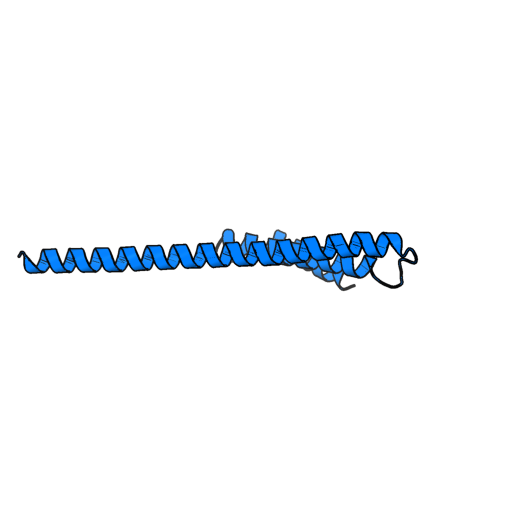.88 92 ARG A O 1
ATOM 734 N N . TYR A 1 93 ? -15.788 3.774 29.104 1.00 93.44 93 TYR A N 1
ATOM 735 C CA . TYR A 1 93 ? -16.892 4.689 29.397 1.00 93.44 93 TYR A CA 1
ATOM 736 C C . TYR A 1 93 ? -18.159 3.950 29.863 1.00 93.44 93 TYR A C 1
ATOM 738 O O . TYR A 1 93 ? -18.754 4.314 30.876 1.00 93.44 93 TYR A O 1
ATOM 746 N N . ARG A 1 94 ? -18.547 2.861 29.183 1.00 91.88 94 ARG A N 1
ATOM 747 C CA . ARG A 1 94 ? -19.710 2.039 29.572 1.00 91.88 94 ARG A CA 1
ATOM 748 C C . ARG A 1 94 ? -19.537 1.396 30.948 1.00 91.88 94 ARG A C 1
ATOM 750 O O . ARG A 1 94 ? -20.482 1.393 31.731 1.00 91.88 94 ARG A O 1
ATOM 757 N N . LEU A 1 95 ? -18.339 0.889 31.253 1.00 92.69 95 LEU A N 1
ATOM 758 C CA . LEU A 1 95 ? -18.017 0.337 32.574 1.00 92.69 95 LEU A CA 1
ATOM 759 C C . LEU A 1 95 ? -18.104 1.401 33.672 1.00 92.69 95 LEU A C 1
ATOM 761 O O . LEU A 1 95 ? -18.637 1.126 34.743 1.00 92.69 95 LEU A O 1
ATOM 765 N N . PHE A 1 96 ? -17.610 2.612 33.406 1.00 91.12 96 PHE A N 1
ATOM 766 C CA . PHE A 1 96 ? -17.704 3.721 34.352 1.00 91.12 96 PHE A CA 1
ATOM 767 C C . PHE A 1 96 ? -19.166 4.099 34.627 1.00 91.12 96 PHE A C 1
ATOM 769 O O . PHE A 1 96 ? -19.576 4.159 35.784 1.00 91.12 96 PHE A O 1
ATOM 776 N N . LYS A 1 97 ? -19.985 4.229 33.574 1.00 91.19 97 LYS A N 1
ATOM 777 C CA . LYS A 1 97 ? -21.419 4.531 33.693 1.00 91.19 97 LYS A CA 1
ATOM 778 C C . LYS A 1 97 ? -22.192 3.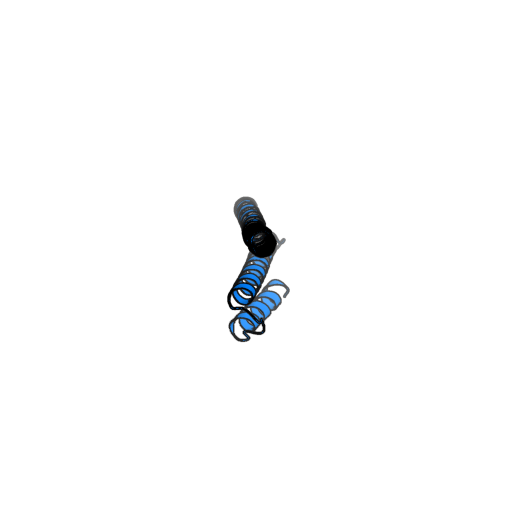463 34.480 1.00 91.19 97 LYS A C 1
ATOM 780 O O . LYS A 1 97 ? -23.010 3.810 35.325 1.00 91.19 97 LYS A O 1
ATOM 785 N N . HIS A 1 98 ? -21.912 2.177 34.249 1.00 90.38 98 HIS A N 1
ATOM 786 C CA . HIS A 1 98 ? -22.538 1.084 35.008 1.00 90.38 98 HIS A CA 1
ATOM 787 C C . HIS A 1 98 ? -22.174 1.120 36.499 1.00 90.38 98 HIS A C 1
ATOM 789 O O . HIS A 1 98 ? -23.040 0.902 37.345 1.00 90.38 98 HIS A O 1
ATOM 795 N N . LYS A 1 99 ? -20.911 1.428 36.829 1.00 87.56 99 LYS A N 1
ATOM 796 C CA . LYS A 1 99 ? -20.465 1.569 38.224 1.00 87.56 99 LYS A CA 1
ATOM 797 C C . LYS A 1 99 ? -21.123 2.753 38.931 1.00 87.56 99 LYS A C 1
ATOM 799 O O . LYS A 1 99 ? -21.436 2.642 40.111 1.00 87.56 99 LYS A O 1
ATOM 804 N N . GLU A 1 100 ? -21.350 3.869 38.241 1.00 86.75 100 GLU A N 1
ATOM 805 C CA . GLU A 1 100 ? -22.084 4.997 38.827 1.00 86.75 100 GLU A CA 1
ATOM 806 C C . GLU A 1 100 ? -23.559 4.676 39.087 1.00 86.75 100 GLU A C 1
ATOM 808 O O . GLU A 1 100 ? -24.088 5.083 40.116 1.00 86.75 100 GLU A O 1
ATOM 813 N N . GLN A 1 101 ? -24.219 3.926 38.200 1.00 84.62 101 GLN A N 1
ATOM 814 C CA . GLN A 1 101 ? -25.617 3.525 38.395 1.00 84.62 101 GLN A CA 1
ATOM 815 C C . GLN A 1 101 ? -25.792 2.574 39.586 1.00 84.62 101 GLN A C 1
ATOM 817 O O . GLN A 1 101 ? -26.733 2.749 40.350 1.00 84.62 101 GLN A O 1
ATOM 822 N N . GLN A 1 102 ? -24.862 1.635 39.794 1.00 81.69 102 GLN A N 1
ATOM 823 C CA . GLN A 1 102 ? -24.879 0.743 40.963 1.00 81.69 102 GLN A CA 1
ATOM 824 C C . GLN A 1 102 ? -24.618 1.462 42.291 1.00 81.69 102 GLN A C 1
ATOM 826 O O . GLN A 1 102 ? -25.097 1.006 43.315 1.00 81.69 102 GLN A O 1
ATOM 831 N N . LYS A 1 103 ? -23.874 2.577 42.299 1.00 79.06 103 LYS A N 1
ATOM 832 C CA . LYS A 1 103 ? -23.654 3.380 43.518 1.00 79.06 103 LYS A CA 1
ATOM 833 C C . LYS A 1 103 ? -24.851 4.254 43.912 1.00 79.06 103 LYS A C 1
ATOM 835 O O . LYS A 1 103 ? -24.843 4.809 45.004 1.00 79.06 103 LYS A O 1
ATOM 840 N N . ARG A 1 104 ? -25.805 4.472 42.999 1.00 71.62 104 ARG A N 1
ATOM 841 C CA . ARG A 1 104 ? -26.996 5.312 43.221 1.00 71.62 104 ARG A CA 1
ATOM 842 C C . ARG A 1 104 ? -28.233 4.510 43.647 1.00 71.62 104 ARG A C 1
ATOM 844 O O . ARG A 1 104 ? -29.237 5.134 43.972 1.00 71.62 104 ARG A O 1
ATOM 851 N N . GLN A 1 105 ? -28.169 3.180 43.579 1.00 62.06 105 GLN A N 1
ATOM 852 C CA . GLN A 1 105 ? -29.160 2.249 44.129 1.00 62.06 105 GLN A CA 1
ATOM 853 C C . GLN A 1 105 ? -28.740 1.846 45.538 1.00 62.06 105 GLN A C 1
ATOM 855 O O . GLN A 1 105 ? -29.653 1.651 46.365 1.00 62.06 105 GLN A O 1
#

Secondary structure (DSSP, 8-state):
-HHHHHHHHHHHHHH---SSSHHHHHHHHHHHHHHHHHHHHHHHHSTT---HHHHHHHHHHHHHHHHHHHHHHHHHHHHHHHHHHHHHHHHHHHHHHHHHHHH--